Protein AF-A0A392VPX4-F1 (afdb_monomer_lite)

pLDDT: mean 91.66, std 3.82, range [75.56, 97.0]

Radius of gyration: 17.79 Å; chains: 1; bounding box: 35×30×44 Å

Seq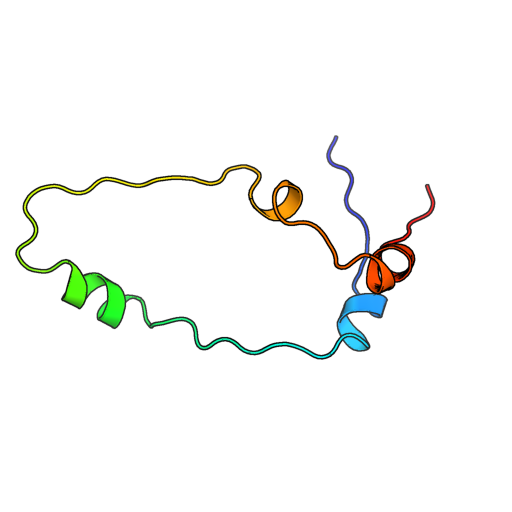uence (63 aa):
MRLCIDYRQLNKVTIKKKYPLPRIDDLMDQLLGARVFSKINLRSGYHQIRVKAEDVPKTAFRT

Organism: NCBI:txid97028

Secondary structure (DSSP, 8-state):
-------HHHHHHS----PPPPPHHHHHHTTTT-S-------TTHHHHSPPPGGGGGGG----

Foldseek 3Di:
DDDDDPCVVVVVPDDDDDDDDDDPVVVVVVCPPPPDDDDDDPPPVVVVDDDDPVCVVSPDDDD

InterPro domains:
  IPR000477 Reverse transcriptase domain [PF00078] (2-63)
  IPR043128 Reverse transcriptase/Diguanylate cyclase domain [G3DSA:3.30.70.270] (19-46)
  IPR043502 DNA/RNA polymerase superfamily [SSF56672] (1-63)
  IPR053134 RNA-directed DNA polymerase homolog [PTHR24559] (1-63)

Structure (mmCIF, N/CA/C/O backbone):
data_AF-A0A392VPX4-F1
#
_entry.id   AF-A0A392VPX4-F1
#
loop_
_atom_site.group_PDB
_atom_site.id
_atom_site.type_symbol
_atom_site.label_atom_id
_atom_site.label_alt_id
_atom_site.label_comp_id
_atom_site.label_asym_id
_atom_site.label_entity_id
_atom_site.label_seq_id
_atom_site.pdbx_PDB_ins_code
_atom_site.Cartn_x
_atom_site.Cartn_y
_atom_site.Cartn_z
_atom_site.occupancy
_atom_site.B_iso_or_equiv
_atom_site.auth_seq_id
_atom_site.auth_comp_id
_atom_site.auth_asym_id
_atom_site.auth_atom_id
_atom_site.pdbx_PDB_model_num
ATOM 1 N N . MET A 1 1 ? 7.455 21.663 -2.956 1.00 75.56 1 MET A N 1
ATOM 2 C CA . MET A 1 1 ? 7.521 20.843 -4.188 1.00 75.56 1 MET A CA 1
ATOM 3 C C . MET A 1 1 ? 7.445 19.368 -3.794 1.00 75.56 1 MET A C 1
ATOM 5 O O . MET A 1 1 ? 8.076 19.016 -2.805 1.00 75.56 1 MET A O 1
ATOM 9 N N . ARG A 1 2 ? 6.661 18.523 -4.483 1.00 87.25 2 ARG A N 1
ATOM 10 C CA . ARG A 1 2 ? 6.563 17.070 -4.218 1.00 87.25 2 ARG A CA 1
ATOM 11 C C . ARG A 1 2 ? 6.985 16.316 -5.479 1.00 87.25 2 ARG A C 1
ATOM 13 O O . ARG A 1 2 ? 6.375 16.526 -6.520 1.00 87.25 2 ARG A O 1
ATOM 20 N N . LEU A 1 3 ? 8.010 15.468 -5.384 1.00 90.00 3 LEU A N 1
ATOM 21 C CA . LEU A 1 3 ? 8.415 14.598 -6.489 1.00 90.00 3 LEU A CA 1
ATOM 22 C C . LEU A 1 3 ? 7.330 13.534 -6.707 1.00 90.00 3 LEU A C 1
ATOM 24 O O . LEU A 1 3 ? 6.986 12.798 -5.780 1.00 90.00 3 LEU A O 1
ATOM 28 N N . CYS A 1 4 ? 6.791 13.469 -7.921 1.00 92.62 4 CYS A N 1
ATOM 29 C CA . CYS A 1 4 ? 5.788 12.491 -8.328 1.00 92.62 4 CYS A CA 1
ATOM 30 C C . CYS A 1 4 ? 6.332 11.713 -9.525 1.00 92.62 4 CYS A C 1
ATOM 32 O O . CYS A 1 4 ? 6.513 12.282 -10.597 1.00 92.62 4 CYS A O 1
ATOM 34 N N . ILE A 1 5 ? 6.594 10.423 -9.332 1.00 94.12 5 ILE A N 1
ATOM 35 C CA . ILE A 1 5 ? 7.093 9.537 -10.387 1.00 94.12 5 ILE A CA 1
ATOM 36 C C . ILE A 1 5 ? 5.893 8.869 -11.067 1.00 94.12 5 ILE A C 1
ATOM 38 O O . ILE A 1 5 ? 5.027 8.304 -10.392 1.00 94.12 5 ILE A O 1
ATOM 42 N N . ASP A 1 6 ? 5.829 8.927 -12.398 1.00 94.94 6 ASP A N 1
ATOM 43 C CA . ASP A 1 6 ? 4.746 8.315 -13.170 1.00 94.94 6 ASP A CA 1
ATOM 44 C C . ASP A 1 6 ? 4.984 6.814 -13.400 1.00 94.94 6 ASP A C 1
ATOM 46 O O . ASP A 1 6 ? 5.550 6.389 -14.405 1.00 94.94 6 ASP A O 1
ATOM 50 N N . TYR A 1 7 ? 4.487 5.991 -12.476 1.00 94.94 7 TYR A N 1
ATOM 51 C CA . TYR A 1 7 ? 4.522 4.531 -12.591 1.00 94.94 7 TYR A CA 1
ATOM 52 C C . TYR A 1 7 ? 3.332 3.934 -13.362 1.00 94.94 7 TYR A C 1
ATOM 54 O O . TYR A 1 7 ? 3.115 2.725 -13.287 1.00 94.94 7 TYR A O 1
ATOM 62 N N . ARG A 1 8 ? 2.521 4.709 -14.103 1.00 96.12 8 ARG A N 1
ATOM 63 C CA . ARG A 1 8 ? 1.313 4.164 -14.767 1.00 96.12 8 ARG A CA 1
ATOM 64 C C . ARG A 1 8 ? 1.615 2.997 -15.708 1.00 96.12 8 ARG A C 1
ATOM 66 O O . ARG A 1 8 ? 0.850 2.036 -15.724 1.00 96.12 8 ARG A O 1
ATOM 73 N N . GLN A 1 9 ? 2.701 3.066 -16.479 1.00 94.81 9 GLN A N 1
ATOM 74 C CA . GLN A 1 9 ? 3.094 1.976 -17.383 1.00 94.81 9 GLN A CA 1
ATOM 75 C C . GLN A 1 9 ? 3.596 0.753 -16.605 1.00 94.81 9 GLN A C 1
ATOM 77 O O . GLN A 1 9 ? 3.131 -0.357 -16.853 1.00 94.81 9 GLN A O 1
ATOM 82 N N . LEU A 1 10 ? 4.450 0.967 -15.598 1.00 94.88 10 LEU A N 1
ATOM 83 C CA . LEU A 1 10 ? 4.932 -0.092 -14.707 1.00 94.88 10 LEU A CA 1
ATOM 84 C C . LEU A 1 10 ? 3.766 -0.807 -13.998 1.00 94.88 10 LEU A C 1
ATOM 86 O O . LEU A 1 10 ? 3.694 -2.031 -13.972 1.00 94.88 10 LEU A O 1
ATOM 90 N N . ASN A 1 11 ? 2.788 -0.058 -13.491 1.00 94.19 11 ASN A N 1
ATOM 91 C CA . ASN A 1 11 ? 1.620 -0.598 -12.792 1.00 94.19 11 ASN A CA 1
ATOM 92 C C . ASN A 1 11 ? 0.688 -1.432 -13.688 1.00 94.19 11 ASN A C 1
ATOM 94 O O . ASN A 1 11 ? -0.095 -2.221 -13.161 1.00 94.19 11 ASN A O 1
ATOM 98 N N . LYS A 1 12 ? 0.734 -1.257 -15.017 1.00 95.56 12 LYS A N 1
ATOM 99 C CA . LYS A 1 12 ? -0.040 -2.079 -15.965 1.00 95.56 12 LYS A CA 1
ATOM 100 C C . LYS A 1 12 ? 0.570 -3.466 -16.162 1.00 95.56 12 LYS A C 1
ATOM 102 O O . LYS A 1 12 ? -0.182 -4.414 -16.358 1.00 95.56 12 LYS A O 1
ATOM 107 N N . VAL A 1 13 ? 1.898 -3.573 -16.118 1.00 95.00 13 VAL A N 1
ATOM 108 C CA . VAL A 1 13 ? 2.624 -4.841 -16.318 1.00 95.00 13 VAL A CA 1
ATOM 109 C C . VAL A 1 13 ? 2.877 -5.592 -15.008 1.00 95.00 13 VAL A C 1
ATOM 111 O O . VAL A 1 13 ? 3.103 -6.799 -15.020 1.00 95.00 13 VAL A O 1
ATOM 114 N N . THR A 1 14 ? 2.803 -4.904 -13.866 1.00 94.88 14 THR A N 1
ATOM 115 C CA . THR A 1 14 ? 2.921 -5.521 -12.540 1.00 94.88 14 THR A CA 1
ATOM 116 C C . THR A 1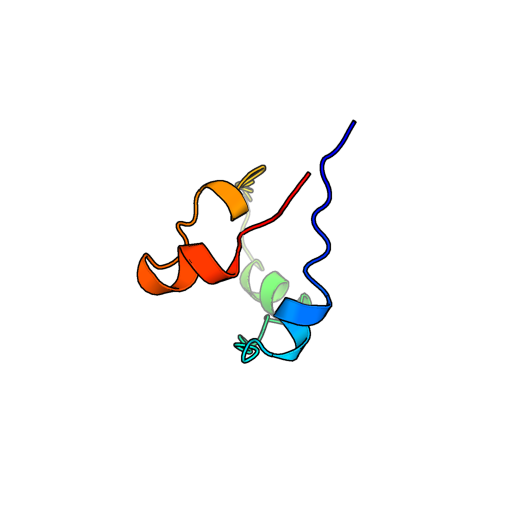 14 ? 1.682 -6.350 -12.198 1.00 94.88 14 THR A C 1
ATOM 118 O O . THR A 1 14 ? 0.548 -5.867 -12.246 1.00 94.88 14 THR A O 1
ATOM 121 N N . ILE A 1 15 ? 1.899 -7.597 -11.771 1.00 94.44 15 ILE A N 1
ATOM 122 C CA . ILE A 1 15 ? 0.832 -8.479 -11.286 1.00 94.44 15 ILE A CA 1
ATOM 123 C C . ILE A 1 15 ? 0.235 -7.884 -10.007 1.00 94.44 15 ILE A C 1
ATOM 125 O O . ILE A 1 15 ? 0.912 -7.723 -8.990 1.00 94.44 15 ILE A O 1
ATOM 129 N N . LYS A 1 16 ? -1.062 -7.567 -10.043 1.00 90.38 16 LYS A N 1
ATOM 130 C CA . LYS A 1 16 ? -1.772 -7.007 -8.889 1.00 90.38 16 LYS A CA 1
ATOM 131 C C . LYS A 1 16 ? -1.981 -8.081 -7.828 1.00 90.38 16 LYS A C 1
ATOM 133 O O . LYS A 1 16 ? -2.800 -8.982 -8.006 1.00 90.38 16 LYS A O 1
ATOM 138 N N . LYS A 1 17 ? -1.310 -7.941 -6.685 1.00 86.62 17 LYS A N 1
ATOM 139 C CA . LYS A 1 17 ? -1.614 -8.744 -5.499 1.00 86.62 17 LYS A CA 1
ATOM 140 C C . LYS A 1 17 ? -2.897 -8.218 -4.853 1.00 86.62 17 LYS A C 1
ATOM 142 O O . LYS A 1 17 ? -2.908 -7.125 -4.292 1.00 86.62 17 LYS A O 1
ATOM 147 N N . LYS A 1 18 ? -3.991 -8.973 -4.971 1.00 84.88 18 LYS A N 1
ATOM 148 C CA . LYS A 1 18 ? -5.263 -8.646 -4.319 1.00 84.88 18 LYS A CA 1
ATOM 149 C C . LYS A 1 18 ? -5.243 -9.207 -2.903 1.00 84.88 18 LYS A C 1
ATOM 151 O O . LYS A 1 18 ? -5.322 -10.416 -2.723 1.00 84.88 18 LYS A O 1
ATOM 156 N N . TYR A 1 19 ? -5.142 -8.326 -1.919 1.00 88.19 19 TYR A N 1
ATOM 157 C CA . TYR A 1 19 ? -5.479 -8.662 -0.542 1.00 88.19 19 TYR A CA 1
ATOM 158 C C . TYR A 1 19 ? -6.896 -8.157 -0.281 1.00 88.19 19 TY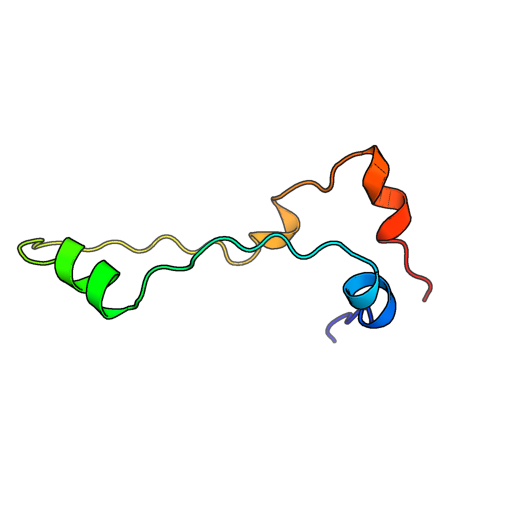R A C 1
ATOM 160 O O . TYR A 1 19 ? -7.152 -6.982 -0.561 1.00 88.19 19 TYR A O 1
ATOM 168 N N . PRO A 1 20 ? -7.822 -9.006 0.193 1.00 87.56 20 PRO A N 1
ATOM 169 C CA . PRO A 1 20 ? -9.151 -8.541 0.547 1.00 87.56 20 PRO A CA 1
ATOM 170 C C . PRO A 1 20 ? -9.016 -7.551 1.705 1.00 87.56 20 PRO A C 1
ATOM 172 O O . PRO A 1 20 ? -8.520 -7.898 2.775 1.00 87.56 20 PRO A O 1
ATOM 175 N N . LEU A 1 21 ? -9.401 -6.299 1.462 1.00 90.56 21 LEU A N 1
ATOM 176 C CA . LEU A 1 21 ? -9.539 -5.323 2.533 1.00 90.56 21 LEU A CA 1
ATOM 177 C C . LEU A 1 21 ? -10.883 -5.585 3.225 1.00 90.56 21 LEU A C 1
ATOM 179 O O . LEU A 1 21 ? -11.885 -5.730 2.517 1.00 90.56 21 LEU A O 1
ATOM 183 N N . PRO A 1 22 ? -10.915 -5.673 4.565 1.00 91.19 22 PRO A N 1
ATOM 184 C CA . PRO A 1 22 ? -12.162 -5.852 5.299 1.00 91.19 22 PRO A CA 1
ATOM 185 C C . PRO A 1 22 ? -13.085 -4.651 5.081 1.00 91.19 22 PRO A C 1
ATOM 187 O O . PRO A 1 22 ? -12.617 -3.534 4.816 1.00 91.19 22 PRO A O 1
ATOM 190 N N . ARG A 1 23 ? -14.400 -4.872 5.176 1.00 93.75 23 ARG A N 1
ATOM 191 C CA . ARG A 1 23 ? -15.357 -3.764 5.114 1.00 93.75 23 ARG A CA 1
ATOM 192 C C . ARG A 1 23 ? -15.245 -2.946 6.396 1.00 93.75 23 ARG A C 1
ATOM 194 O O . ARG A 1 23 ? -14.805 -3.440 7.430 1.00 93.75 23 ARG A O 1
ATOM 201 N N . ILE A 1 24 ? -15.627 -1.674 6.316 1.00 93.00 24 ILE A N 1
ATOM 202 C CA . ILE A 1 24 ? -15.566 -0.792 7.484 1.00 93.00 24 ILE A CA 1
ATOM 203 C C . ILE A 1 24 ? -16.463 -1.301 8.617 1.00 93.00 24 ILE A C 1
ATOM 205 O O . ILE A 1 24 ? -16.043 -1.245 9.764 1.00 93.00 24 ILE A O 1
ATOM 209 N N . ASP A 1 25 ? -17.629 -1.862 8.286 1.00 94.12 25 ASP A N 1
ATOM 210 C CA . ASP A 1 25 ? -18.572 -2.418 9.261 1.00 94.12 25 ASP A CA 1
ATOM 211 C C . ASP A 1 25 ? -17.938 -3.595 10.022 1.00 94.12 25 ASP A C 1
ATOM 213 O O . ASP A 1 25 ? -17.889 -3.568 11.247 1.00 94.12 25 ASP A O 1
ATOM 217 N N . ASP A 1 26 ? -17.303 -4.533 9.305 1.00 91.69 26 ASP A N 1
ATOM 218 C CA . ASP A 1 26 ? -16.600 -5.678 9.907 1.00 91.69 26 ASP A CA 1
ATOM 219 C C . ASP A 1 26 ? -15.501 -5.234 10.893 1.00 91.69 26 ASP A C 1
ATOM 221 O O . ASP A 1 26 ? -15.284 -5.859 11.930 1.00 91.69 26 ASP A O 1
ATOM 225 N N . LEU A 1 27 ? -14.784 -4.148 10.572 1.00 91.62 27 LEU A N 1
ATOM 226 C CA . LEU A 1 27 ? -13.754 -3.581 11.447 1.00 91.62 27 LEU A CA 1
ATOM 227 C C . LEU A 1 27 ? -14.349 -2.901 12.686 1.00 91.62 27 LEU A C 1
ATOM 229 O O . LEU A 1 27 ? -13.732 -2.936 13.748 1.00 91.62 27 LEU A O 1
ATOM 233 N N . MET A 1 28 ? -15.508 -2.253 12.557 1.00 90.56 28 MET A N 1
ATOM 234 C CA . MET A 1 28 ? -16.167 -1.567 13.672 1.00 90.56 28 MET A CA 1
ATOM 235 C C . MET A 1 28 ? -16.839 -2.557 14.622 1.00 90.56 28 MET A C 1
ATOM 237 O O . MET A 1 28 ? -16.773 -2.363 15.836 1.00 90.56 28 MET A O 1
ATOM 241 N N . ASP A 1 29 ? -17.392 -3.649 14.098 1.00 92.62 29 ASP A N 1
ATOM 242 C CA . ASP A 1 29 ? -17.975 -4.718 14.911 1.00 92.62 29 ASP A CA 1
ATOM 243 C C . ASP A 1 29 ? -16.933 -5.353 15.845 1.00 92.62 29 ASP A C 1
ATOM 245 O O . ASP A 1 29 ? -17.221 -5.638 17.007 1.00 92.62 29 ASP A O 1
ATOM 249 N N . GLN A 1 30 ? -15.682 -5.489 15.390 1.00 88.56 30 GLN A N 1
ATOM 250 C CA . GLN A 1 30 ? -14.565 -5.969 16.219 1.00 88.56 30 GLN A CA 1
ATOM 251 C C . GLN A 1 30 ? -14.215 -5.039 17.389 1.00 88.56 30 GLN A C 1
ATOM 253 O O . GLN A 1 30 ? -13.580 -5.464 18.353 1.00 88.56 30 GLN A O 1
ATOM 258 N N . LEU A 1 31 ? -14.590 -3.765 17.295 1.00 90.06 31 LEU A N 1
ATOM 259 C CA . LEU A 1 31 ? -14.303 -2.742 18.294 1.00 90.06 31 LEU A CA 1
ATOM 260 C C . LEU A 1 31 ? -15.445 -2.576 19.310 1.00 90.06 31 LEU A C 1
ATOM 262 O O . LEU A 1 31 ? -15.284 -1.842 20.292 1.00 90.06 31 LEU A O 1
ATOM 266 N N . LEU A 1 32 ? -16.579 -3.262 19.116 1.00 91.75 32 LEU A N 1
ATOM 267 C CA . LEU A 1 32 ? -17.708 -3.238 20.045 1.00 91.75 32 LEU A CA 1
ATOM 268 C C . LEU A 1 32 ? -17.282 -3.732 21.437 1.00 91.75 32 LEU A C 1
ATOM 270 O O . LEU A 1 32 ? -16.656 -4.775 21.597 1.00 91.75 32 LEU A O 1
ATOM 274 N N . GLY A 1 33 ? -17.631 -2.963 22.470 1.00 89.62 33 GLY A N 1
ATOM 275 C CA . GLY A 1 33 ? -17.306 -3.281 23.866 1.00 89.62 33 GLY A CA 1
ATOM 276 C C . GLY A 1 33 ? -15.923 -2.815 24.335 1.00 89.62 33 GLY A C 1
ATOM 277 O O . GLY A 1 33 ? -15.663 -2.823 25.542 1.00 89.62 33 GLY A O 1
ATOM 278 N N . ALA A 1 34 ? -15.056 -2.338 23.435 1.00 93.12 34 ALA A N 1
ATOM 279 C CA . ALA A 1 34 ? -13.819 -1.674 23.829 1.00 93.12 34 ALA A CA 1
ATOM 280 C C . ALA A 1 34 ? -14.117 -0.293 24.441 1.00 93.12 34 ALA A C 1
ATOM 282 O O . ALA A 1 34 ? -14.941 0.473 23.946 1.00 93.12 34 ALA A O 1
ATOM 283 N N . ARG A 1 35 ? -13.437 0.033 25.546 1.00 92.81 35 ARG A N 1
ATOM 284 C CA . ARG A 1 35 ? -13.621 1.305 26.275 1.00 92.81 35 ARG A CA 1
ATOM 285 C C . ARG A 1 35 ? -12.555 2.350 25.953 1.00 92.81 35 ARG A C 1
ATOM 287 O O . ARG A 1 35 ? -12.759 3.530 26.211 1.00 92.81 35 ARG A O 1
ATOM 294 N N . VAL A 1 36 ? -11.412 1.915 25.428 1.00 94.38 36 VAL A N 1
ATOM 295 C CA . VAL A 1 36 ? -10.254 2.760 25.127 1.00 94.38 36 VAL A CA 1
ATOM 296 C C . VAL A 1 36 ? -9.723 2.383 23.753 1.00 94.38 36 VAL A C 1
ATOM 298 O O . VAL A 1 36 ? -9.525 1.205 23.466 1.00 94.38 36 VAL A O 1
ATOM 301 N N . PHE A 1 37 ? -9.458 3.395 22.930 1.00 92.56 37 PHE A N 1
ATOM 302 C CA . PHE A 1 37 ? -8.918 3.238 21.585 1.00 92.56 37 PHE A CA 1
ATOM 303 C C . PHE A 1 37 ? -7.603 3.996 21.458 1.00 92.56 37 PHE A C 1
ATOM 305 O O . PHE A 1 37 ? -7.469 5.120 21.940 1.00 92.56 37 PHE A O 1
ATOM 312 N N . SER A 1 38 ? -6.643 3.402 20.758 1.00 93.25 38 SER A N 1
ATOM 313 C CA . SER A 1 38 ? -5.411 4.068 20.353 1.00 93.25 38 SER A CA 1
ATOM 314 C C . SER A 1 38 ? -5.169 3.820 18.868 1.00 93.25 38 SER A C 1
ATOM 316 O O . SER A 1 38 ? -5.504 2.768 18.325 1.00 93.25 38 SER A O 1
ATOM 318 N N . LYS A 1 39 ? -4.622 4.825 18.182 1.00 91.81 39 LYS A N 1
ATOM 319 C CA . LYS A 1 39 ? -4.324 4.750 16.752 1.00 91.81 39 LYS A CA 1
ATOM 320 C C . LYS A 1 39 ? -2.856 5.048 16.526 1.00 91.81 39 LYS A C 1
ATOM 322 O O . LYS A 1 39 ? -2.369 6.117 16.882 1.00 91.81 39 LYS A O 1
ATOM 327 N N . ILE A 1 40 ? -2.177 4.123 15.864 1.00 93.25 40 ILE A N 1
ATOM 328 C CA . ILE A 1 40 ? -0.798 4.297 15.420 1.00 93.25 40 ILE A CA 1
ATOM 329 C C . ILE A 1 40 ? -0.833 4.704 13.947 1.00 93.25 40 ILE A C 1
ATOM 331 O O . ILE A 1 40 ? -1.543 4.101 13.144 1.00 93.25 40 ILE A O 1
ATOM 335 N N . ASN A 1 41 ? -0.085 5.747 13.585 1.00 89.94 41 ASN A N 1
ATOM 336 C CA . ASN A 1 41 ? -0.007 6.226 12.208 1.00 89.94 41 ASN A CA 1
ATOM 337 C C . ASN A 1 41 ? 1.407 6.062 11.640 1.00 89.94 41 ASN A C 1
ATOM 339 O O . ASN A 1 41 ? 2.364 6.624 12.170 1.00 89.94 41 ASN A O 1
ATOM 343 N N . LEU A 1 42 ? 1.519 5.379 10.501 1.00 88.00 42 LEU A N 1
ATOM 344 C CA . LEU A 1 42 ? 2.766 5.224 9.753 1.00 88.00 42 LEU A CA 1
ATOM 345 C C . LEU A 1 42 ? 2.849 6.283 8.642 1.00 88.00 42 LEU A C 1
ATOM 347 O O . LEU A 1 42 ? 2.682 5.977 7.462 1.00 88.00 42 LEU A O 1
ATOM 351 N N . ARG A 1 43 ? 3.124 7.544 9.020 1.00 82.75 43 ARG A N 1
ATOM 352 C CA . ARG A 1 43 ? 3.153 8.719 8.111 1.00 82.75 43 ARG A CA 1
ATOM 353 C C . ARG A 1 43 ? 4.031 8.521 6.857 1.00 82.75 43 ARG A C 1
ATOM 355 O O . ARG A 1 43 ? 3.727 9.096 5.817 1.00 82.75 43 ARG A O 1
ATOM 362 N N . SER A 1 44 ? 5.066 7.682 6.944 1.00 83.25 44 SER A N 1
ATOM 363 C CA . SER A 1 44 ? 5.984 7.353 5.841 1.00 83.25 44 SER A CA 1
ATOM 364 C C . SER A 1 44 ? 6.088 5.848 5.571 1.00 83.25 44 SER A C 1
ATOM 366 O O . SER A 1 44 ? 7.116 5.398 5.069 1.00 83.25 44 SER A O 1
ATOM 368 N N . GLY A 1 45 ? 5.049 5.065 5.892 1.00 88.69 45 GLY A N 1
ATOM 369 C CA . GLY A 1 45 ? 5.095 3.595 5.858 1.00 88.69 45 GLY A CA 1
ATOM 370 C C . GLY A 1 45 ? 5.605 3.005 4.537 1.00 88.69 45 GLY A C 1
ATOM 371 O O . GLY A 1 45 ? 6.383 2.057 4.552 1.00 88.69 45 GLY A O 1
ATOM 372 N N . TYR A 1 46 ? 5.279 3.627 3.399 1.00 88.62 46 TYR A N 1
ATOM 373 C CA . TYR A 1 46 ? 5.772 3.191 2.085 1.00 88.62 46 TYR A CA 1
ATOM 374 C C . TYR A 1 46 ? 7.301 3.219 1.945 1.00 88.62 46 TYR A C 1
ATOM 376 O O . TYR A 1 46 ? 7.850 2.373 1.255 1.00 88.62 46 TYR A O 1
ATOM 384 N N . HIS A 1 47 ? 7.991 4.151 2.608 1.00 88.56 47 HIS A N 1
ATOM 385 C CA . HIS A 1 47 ? 9.455 4.266 2.546 1.00 88.56 47 HIS A CA 1
ATOM 386 C C . HIS A 1 47 ? 10.166 3.381 3.580 1.00 88.56 47 HIS A C 1
ATOM 388 O O . HIS A 1 47 ? 11.378 3.201 3.508 1.00 88.56 47 HIS A O 1
ATOM 394 N N . GLN A 1 48 ? 9.428 2.855 4.560 1.00 92.88 48 GLN A N 1
ATOM 395 C CA . GLN A 1 48 ? 9.964 1.947 5.578 1.00 92.88 48 GLN A CA 1
ATOM 396 C C . GLN A 1 48 ? 9.990 0.495 5.079 1.00 92.88 48 GLN A C 1
ATOM 398 O O . GLN A 1 48 ? 10.807 -0.302 5.539 1.00 92.88 48 GLN A O 1
ATOM 403 N N . ILE A 1 49 ? 9.119 0.153 4.123 1.00 91.38 49 ILE A N 1
ATOM 404 C CA . ILE A 1 49 ? 9.048 -1.177 3.518 1.00 91.38 49 ILE A CA 1
ATOM 405 C C . ILE A 1 49 ? 10.047 -1.252 2.361 1.00 91.38 49 ILE A C 1
ATOM 407 O O . ILE A 1 49 ? 9.967 -0.489 1.400 1.00 91.38 49 ILE A O 1
ATOM 411 N N . ARG A 1 50 ? 10.991 -2.195 2.440 1.00 93.81 50 ARG A N 1
ATOM 412 C CA . ARG A 1 50 ? 11.997 -2.395 1.390 1.00 93.81 50 ARG A CA 1
ATOM 413 C C . ARG A 1 50 ? 11.394 -3.104 0.179 1.00 93.81 50 ARG A C 1
ATOM 415 O O . ARG A 1 50 ? 10.679 -4.093 0.323 1.00 93.81 50 ARG A O 1
ATOM 422 N N . VAL A 1 51 ? 11.754 -2.632 -1.012 1.00 94.31 51 VAL A N 1
ATOM 423 C CA . VAL A 1 51 ? 11.538 -3.366 -2.266 1.00 94.31 51 VAL A CA 1
ATOM 424 C C . VAL A 1 51 ? 12.463 -4.584 -2.279 1.00 94.31 51 VAL A C 1
ATOM 426 O O . VAL A 1 51 ? 13.592 -4.519 -1.784 1.00 94.31 51 VAL A O 1
ATOM 429 N N . LYS A 1 52 ? 11.991 -5.709 -2.826 1.00 95.62 52 LYS A N 1
ATOM 430 C CA . LYS A 1 52 ? 12.819 -6.907 -2.996 1.00 95.62 52 LYS A CA 1
ATOM 431 C C . LYS A 1 52 ? 14.031 -6.564 -3.867 1.00 95.62 52 LYS A C 1
ATOM 433 O O . LYS A 1 52 ? 13.882 -5.859 -4.859 1.00 95.62 52 LYS A O 1
ATOM 438 N N . ALA A 1 53 ? 15.217 -7.061 -3.512 1.00 96.56 53 ALA A N 1
ATOM 439 C CA . ALA A 1 53 ? 16.471 -6.669 -4.167 1.00 96.56 53 ALA A CA 1
ATOM 440 C C . ALA A 1 53 ? 16.439 -6.843 -5.700 1.00 96.56 53 ALA A C 1
ATOM 442 O O . ALA A 1 53 ? 16.898 -5.969 -6.427 1.00 96.56 53 ALA A O 1
ATOM 443 N N . GLU A 1 54 ? 15.823 -7.923 -6.188 1.00 97.00 54 GLU A N 1
ATOM 444 C CA . GLU A 1 54 ? 15.652 -8.210 -7.622 1.00 97.00 54 GLU A CA 1
ATOM 445 C C . GLU A 1 54 ? 14.701 -7.243 -8.355 1.00 97.00 54 GLU A C 1
ATOM 447 O O . GLU A 1 54 ? 14.778 -7.100 -9.574 1.00 97.00 54 GLU A O 1
ATOM 452 N N . ASP A 1 55 ? 13.815 -6.561 -7.626 1.00 95.06 55 AS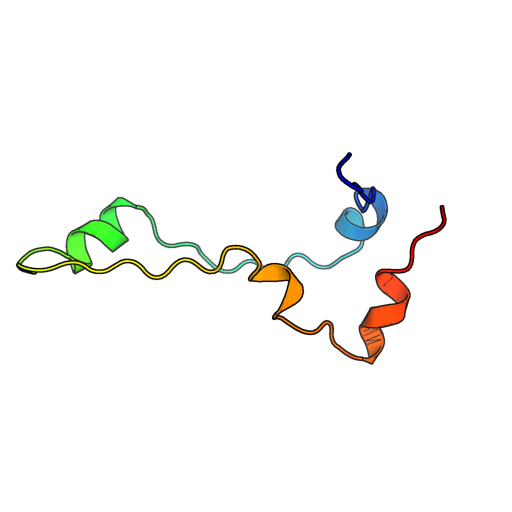P A N 1
ATOM 453 C CA . ASP A 1 55 ? 12.797 -5.664 -8.179 1.00 95.06 55 ASP A CA 1
ATOM 454 C C . ASP A 1 55 ? 13.199 -4.185 -8.103 1.00 95.06 55 ASP A C 1
ATOM 456 O O . ASP A 1 55 ? 12.552 -3.348 -8.732 1.00 95.06 55 ASP A O 1
ATOM 460 N N . VAL A 1 56 ? 14.279 -3.842 -7.387 1.00 95.00 56 VAL A N 1
ATOM 461 C CA . VAL A 1 56 ? 14.785 -2.460 -7.276 1.00 95.00 56 VAL A CA 1
ATOM 462 C C . VAL A 1 56 ? 14.976 -1.797 -8.652 1.00 95.00 56 VAL A C 1
ATOM 464 O O . VAL A 1 56 ? 14.461 -0.687 -8.829 1.00 95.00 56 VAL A O 1
ATOM 467 N N . PRO A 1 57 ? 15.591 -2.450 -9.666 1.00 95.31 57 PRO A N 1
ATOM 468 C CA . PRO A 1 57 ? 15.768 -1.847 -10.991 1.00 95.31 57 PRO A CA 1
ATOM 469 C C . PRO A 1 57 ? 14.448 -1.502 -11.695 1.00 95.31 57 PRO A C 1
ATOM 471 O O . PRO A 1 57 ? 14.406 -0.575 -12.499 1.00 95.31 57 PRO A O 1
ATOM 474 N N . LYS A 1 58 ? 13.348 -2.201 -11.371 1.00 94.12 58 LYS A N 1
ATOM 475 C CA . LYS A 1 58 ? 12.018 -1.955 -11.961 1.00 94.12 58 LYS A CA 1
ATOM 476 C C . LYS A 1 58 ? 11.422 -0.619 -11.508 1.00 94.12 58 LYS A C 1
ATOM 478 O O . LYS A 1 58 ? 10.534 -0.097 -12.172 1.00 94.12 58 LYS A O 1
ATOM 483 N N . THR A 1 59 ? 11.907 -0.071 -10.392 1.00 93.75 59 THR A N 1
ATOM 484 C CA . THR A 1 59 ? 11.472 1.216 -9.819 1.00 93.75 59 THR A CA 1
ATOM 485 C C . THR A 1 59 ? 12.379 2.395 -10.188 1.00 93.75 59 THR A C 1
ATOM 487 O O . THR A 1 59 ? 12.228 3.484 -9.641 1.00 93.75 59 THR A O 1
ATOM 490 N N . ALA A 1 60 ? 13.329 2.204 -11.108 1.00 93.44 60 ALA A N 1
ATOM 491 C CA . ALA A 1 60 ? 14.198 3.281 -11.569 1.00 93.44 60 ALA A CA 1
ATOM 492 C C . ALA A 1 60 ? 13.399 4.404 -12.259 1.00 93.44 60 ALA A C 1
ATOM 494 O O . ALA A 1 60 ? 12.413 4.159 -12.955 1.00 93.44 60 ALA A O 1
ATOM 495 N N . PHE A 1 61 ? 13.855 5.645 -12.093 1.00 92.81 61 PHE A N 1
ATOM 496 C CA . PHE A 1 61 ? 13.300 6.825 -12.752 1.00 92.81 61 PHE A CA 1
ATOM 497 C C . PHE A 1 61 ? 14.432 7.738 -13.226 1.00 92.81 61 PHE A C 1
ATOM 499 O O . PHE A 1 61 ? 15.555 7.664 -12.729 1.00 92.81 61 PHE A O 1
ATOM 506 N N . ARG A 1 62 ? 14.131 8.605 -14.193 1.00 91.19 62 ARG A N 1
ATOM 507 C CA . ARG A 1 62 ? 15.048 9.627 -14.704 1.00 91.19 62 ARG A CA 1
ATOM 508 C C . ARG A 1 62 ? 14.429 11.003 -14.469 1.00 91.19 62 ARG A C 1
ATOM 510 O O . ARG A 1 62 ? 13.231 11.163 -14.695 1.00 91.19 62 ARG A O 1
ATOM 517 N N . THR A 1 63 ? 15.233 11.946 -13.987 1.00 85.19 63 THR A N 1
ATOM 518 C CA . THR A 1 63 ? 14.902 13.379 -13.881 1.00 85.19 63 THR A CA 1
ATOM 519 C C . THR A 1 63 ? 15.239 14.129 -15.154 1.00 85.19 63 THR A C 1
ATOM 521 O O . THR A 1 63 ? 16.238 13.741 -15.805 1.00 85.19 63 THR A O 1
#

=== Feature glossary ===
Feature key, reading from the visual/contextual features back to the raw sequence:

Rendered structure images. Six rendered views show the 3D structure from the faces of a cube — i.e. along ±x, ±y, ±z. Rendering representation is drawn randomly per protein from cartoon (secondary-structure ribbons), sticks (backbone bonds), or molecular surface; coloring is either N→C rainbow (blue at the N-terminus through red at the C-terminus) or one color per chain.

Contact-map, Ramachandran, and PAE plots. The contact map is a binary N×N matrix image: pixel (i, j) is dark where Cα_i and Cα_j are within 8 Å and |i−j|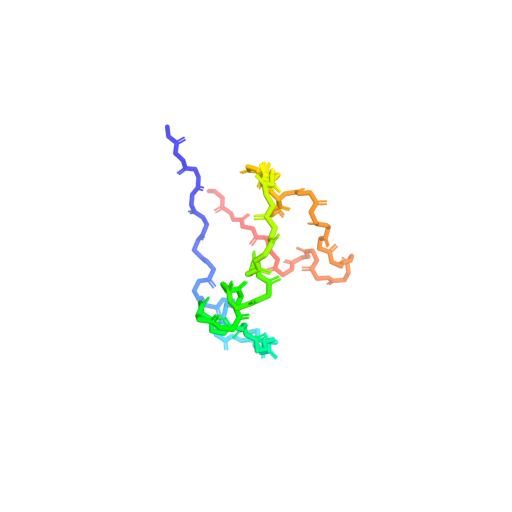>4. Because the |i−j|>4 filter removes local helical contacts, off-diagonal stripes parallel to the main diagonal indicate parallel β-sheets; stripes perpendicular to it indicate antiparallel β-sheets. The Ramachandran plot scatters every residue's (φ, ψ) pair against the sterically allowed regions. The PAE heatmap renders the predicted-aligned-error matrix.

InterPro / GO / CATH / organism. Database cross-references. InterPro integrates a dozen domain/family signature databases into unified entries with residue-range hits. GO terms attach function/process/location labels with evidence codes. CATH codes position the fold in a four-level structural taxonomy. Organism is the NCBI-taxonomy species name.

Nearest PDB structures. The Foldseek neighbor list gives the closest experimentally determined structures in the PDB, ranked by structural alignment. TM-score near 1 means near-identical fold; near 0.3 means only rough topology match. This is how one finds what a novel AlphaFold prediction most resembles in the solved-structure universe.

Predicted aligned error. PAE(i, j) answers: if I align the predicted and true structures on residue i, how far off (in Å) do I expect residue j to be? A block-diagonal PAE matrix with low values on the blocks and high values off-diagonal is the signature of a multi-domain protein with confidently predicted domains but uncertain inter-domain orientation.

Solvent-accessible surface area. Accessible surface area quantifies burial. A residue with SASA near zero is packed into the hydrophobic core; one with SASA >100 Å² sits on the surface. Computed here via the Shrake–Rupley numerical algorithm with a 1.4 Å probe.

B-factor. B-factor (Debye–Waller factor) reflects atomic displacement in the crystal lattice. It is an experimental observable (units Å²), not a prediction; low values mean the atom is pinned down, high values mean it moves or is heterogeneous across the crystal.

pLDDT. For AlphaFold models, the B-factor field carries pLDDT — the model's own estimate of local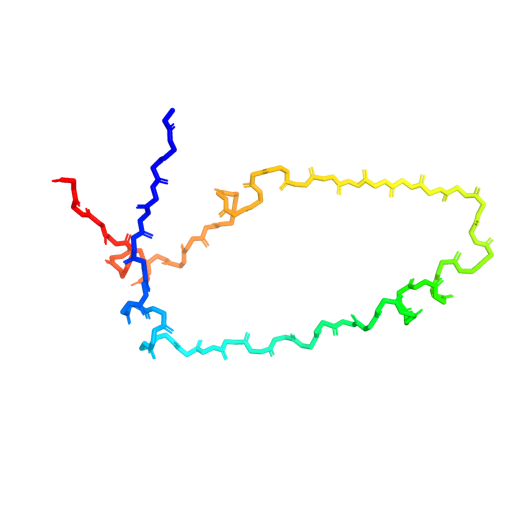 accuracy on a 0–100 scale. Regions with pLDDT<50 should be treated as essentially unmodeled; they often correspond to intrinsically disordered segments.

Backbone torsions (φ/ψ). φ (phi) and ψ (psi) are the two rotatable backbone dihedrals per residue: φ is the C(i-1)–N–Cα–C torsion, ψ is the N–Cα–C–N(i+1) torsion, both in degrees on (−180°, 180°]. α-helical residues cluster near (−60°, −45°); β-strand residues near (−120°, +130°). A Ramachandran plot is simply a scatter of (φ, ψ) for every residue.

Radius of gyration, Cα contacts, bounding box. Radius of gyration (Rg) is the root-mean-square distance of Cα atoms from their centroid — a single number for overall size and compactness. A globular domain of N residues has Rg ≈ 2.2·N^0.38 Å; an extended or disordered chain has a much larger Rg. The Cα contact count is the number of residue pairs whose Cα atoms are within 8 Å and are more than four positions apart in sequence — a standard proxy for tertiary packing density. The bounding box is the smallest axis-aligned box enclosing all Cα atoms.

Secondary structure (3-state, P-SEA). Three-state secondary structure (P-SEA) collapses the eight DSSP classes into helix (a), strand (b), and coil (c). P-SEA assigns these from Cα geometry alone — distances and angles — without requiring backbone oxygens, so it works on any Cα trace.

Secondary structure (8-state, DSSP). DSSP 8-state secondary structure assigns each residue one of H (α-helix), G (3₁₀-helix), I (π-helix), E (extended β-strand), B (isolated β-bridge), T (hydrogen-bonded turn), S (bend), or '-' (coil). The assignment is computed from backbone hydrogen-bond geometry via the Kabsch–Sander algorithm.

Foldseek 3Di. A 3Di character summarizes, for each residue, the relative orientation of the Cα frame of its nearest spatial neighbor. Because it encodes fold topology rather than chemistry, 3Di alignments detect remote structural similarity that sequence alignment misses.

mmCIF coordinates. The mmCIF block holds the 3D Cartesian coordinates of each backbone atom (N, Cα, C, O) in ångströms. mmCIF is the PDB's canonical archive format — a tagged-loop text representation of the atomic model.

Sequence. Sequence gives the chain of amino acids in standard one-letter code (A=alanine, C=cysteine, …, Y=tyrosine), read N→C. It is the only feature that is directly encoded by the gene; all structural features are derived from the folded form of this sequence.